Protein AF-A0AAE6RML4-F1 (afdb_monomer)

pLDDT: mean 94.01, std 5.35, range [56.78, 98.25]

Foldseek 3Di:
DVVVVLVVQLCVQLVVLVVVCVVVVPDQVVCCVVPGSNVSSVVSNQVSVLVVLLVCLVVVCVVLVPDCSVVLNVCCVVPHVVPSSVVSVVVSVVSCVVVVD

Structure (mmCIF, N/CA/C/O backbone):
data_AF-A0AAE6RML4-F1
#
_entry.id   AF-A0AAE6RML4-F1
#
loop_
_atom_site.group_PDB
_atom_site.id
_atom_site.type_symbol
_atom_site.label_atom_id
_atom_site.label_alt_id
_atom_site.label_comp_id
_atom_site.label_asym_id
_atom_site.label_entity_id
_atom_site.label_seq_id
_atom_site.pdbx_PDB_ins_code
_atom_site.Cartn_x
_atom_site.Cartn_y
_atom_site.Cartn_z
_atom_site.occupancy
_atom_site.B_iso_or_equiv
_atom_site.auth_seq_id
_atom_site.auth_comp_id
_atom_site.auth_asym_id
_atom_site.auth_atom_id
_atom_site.pdbx_PDB_model_num
ATOM 1 N N . MET A 1 1 ? -11.311 -12.122 -2.465 1.00 89.12 1 MET A N 1
ATOM 2 C CA . MET A 1 1 ? -11.500 -11.676 -3.864 1.00 89.12 1 MET A CA 1
ATOM 3 C C . MET A 1 1 ? -10.765 -10.377 -4.163 1.00 89.12 1 MET A C 1
ATOM 5 O O . MET A 1 1 ? -9.900 -10.418 -5.019 1.00 89.12 1 MET A O 1
ATOM 9 N N . VAL A 1 2 ? -10.984 -9.273 -3.431 1.00 93.50 2 VAL A N 1
ATOM 10 C CA . VAL A 1 2 ? -10.256 -7.999 -3.671 1.00 93.50 2 VAL A CA 1
ATOM 11 C C . VAL A 1 2 ? -8.727 -8.159 -3.656 1.00 93.50 2 VAL A C 1
ATOM 13 O O . VAL A 1 2 ? -8.078 -7.764 -4.614 1.00 93.50 2 VAL A O 1
ATOM 16 N N . TYR A 1 3 ? -8.146 -8.814 -2.642 1.00 92.94 3 TYR A N 1
ATOM 17 C CA . TYR A 1 3 ? -6.691 -9.051 -2.605 1.00 92.94 3 TYR A CA 1
ATOM 18 C C . TYR A 1 3 ? -6.176 -9.924 -3.755 1.00 92.94 3 TYR A C 1
ATOM 20 O O . TYR A 1 3 ? -5.053 -9.733 -4.198 1.00 92.94 3 TYR A O 1
ATOM 28 N N . LEU A 1 4 ? -6.995 -10.849 -4.268 1.00 96.12 4 LEU A N 1
ATOM 29 C CA . LEU A 1 4 ? -6.622 -11.667 -5.424 1.00 96.12 4 LEU A CA 1
ATOM 30 C C . LEU A 1 4 ? -6.590 -10.819 -6.701 1.00 96.12 4 LEU A C 1
ATOM 32 O O . LEU A 1 4 ? -5.663 -10.941 -7.491 1.00 96.12 4 LEU A O 1
ATOM 36 N N . VAL A 1 5 ? -7.563 -9.919 -6.870 1.00 97.56 5 VAL A N 1
ATOM 37 C CA . VAL A 1 5 ? -7.572 -8.951 -7.977 1.00 97.56 5 VAL A CA 1
ATOM 38 C C . VAL A 1 5 ? -6.358 -8.028 -7.893 1.00 97.56 5 VAL A C 1
ATOM 40 O O . VAL A 1 5 ? -5.684 -7.836 -8.897 1.00 97.56 5 VAL A O 1
ATOM 43 N N . LEU A 1 6 ? -6.038 -7.510 -6.703 1.00 96.12 6 LEU A N 1
ATOM 44 C CA . LEU A 1 6 ? -4.849 -6.678 -6.492 1.00 96.12 6 LEU A CA 1
ATOM 45 C C . LEU A 1 6 ? -3.553 -7.453 -6.763 1.00 96.12 6 LEU A C 1
ATOM 47 O O . LEU A 1 6 ? -2.657 -6.908 -7.394 1.00 96.12 6 LEU A O 1
ATOM 51 N N . ALA A 1 7 ? -3.468 -8.726 -6.369 1.00 96.81 7 ALA A N 1
ATOM 52 C CA . ALA A 1 7 ? -2.311 -9.574 -6.656 1.00 96.81 7 ALA A CA 1
ATOM 53 C C . ALA A 1 7 ? -2.122 -9.808 -8.164 1.00 96.81 7 ALA A C 1
ATOM 55 O O . ALA A 1 7 ? -1.013 -9.669 -8.675 1.00 96.81 7 ALA A O 1
ATOM 56 N N . ILE A 1 8 ? -3.205 -10.111 -8.888 1.00 97.69 8 ILE A N 1
ATOM 57 C CA . ILE A 1 8 ? -3.169 -10.277 -10.348 1.00 97.69 8 ILE A CA 1
ATOM 58 C C . ILE A 1 8 ? -2.802 -8.953 -11.027 1.00 97.69 8 ILE A C 1
ATOM 60 O O . ILE A 1 8 ? -1.950 -8.939 -11.909 1.00 97.69 8 ILE A O 1
ATOM 64 N N . ALA A 1 9 ? -3.398 -7.836 -10.603 1.00 96.50 9 ALA A N 1
ATOM 65 C CA . ALA A 1 9 ? -3.064 -6.513 -11.125 1.00 96.50 9 ALA A CA 1
ATOM 66 C C . ALA A 1 9 ? -1.595 -6.148 -10.863 1.00 96.50 9 ALA A C 1
ATOM 68 O O . ALA A 1 9 ? -0.951 -5.585 -11.743 1.00 96.50 9 ALA A O 1
ATOM 69 N N . GLY A 1 10 ? -1.064 -6.514 -9.690 1.00 95.75 10 GLY A N 1
ATOM 70 C CA . GLY A 1 10 ? 0.341 -6.345 -9.315 1.00 95.75 10 GLY A CA 1
ATOM 71 C C . GLY A 1 10 ? 1.250 -7.069 -10.278 1.00 95.75 10 GLY A C 1
ATOM 72 O O . GLY A 1 10 ? 2.069 -6.444 -10.943 1.00 95.75 10 GLY A O 1
ATOM 73 N N . LEU A 1 11 ? 1.010 -8.371 -10.421 1.00 96.19 11 LEU A N 1
ATOM 74 C CA . LEU A 1 11 ? 1.767 -9.230 -11.316 1.00 96.19 11 LEU A CA 1
ATOM 75 C C . LEU A 1 11 ? 1.744 -8.717 -12.759 1.00 96.19 11 LEU A C 1
ATOM 77 O O . LEU A 1 11 ? 2.794 -8.561 -13.371 1.00 96.19 11 LEU A O 1
ATOM 81 N N . LEU A 1 12 ? 0.559 -8.446 -13.311 1.00 97.12 12 LEU A N 1
ATOM 82 C CA . LEU A 1 12 ? 0.435 -7.992 -14.696 1.0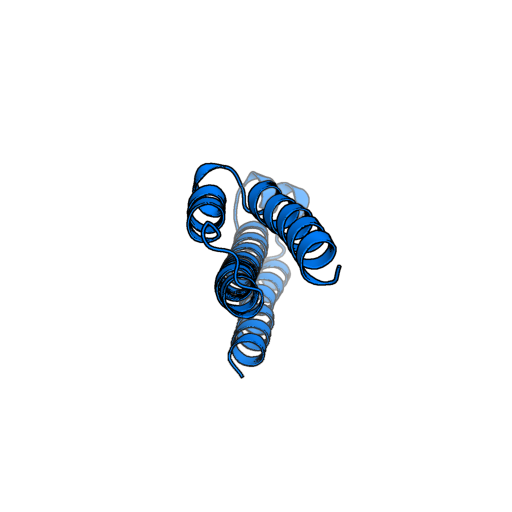0 97.12 12 LEU A CA 1
ATOM 83 C C . LEU A 1 12 ? 1.058 -6.606 -14.896 1.00 97.12 12 LEU A C 1
ATOM 85 O O . LEU A 1 12 ? 1.740 -6.375 -15.894 1.00 97.12 12 LEU A O 1
ATOM 89 N N . GLY A 1 13 ? 0.853 -5.698 -13.941 1.00 93.81 13 GLY A N 1
ATOM 90 C CA . GLY A 1 13 ? 1.377 -4.341 -13.983 1.00 93.81 13 GLY A CA 1
ATOM 91 C C . GLY A 1 13 ? 2.901 -4.318 -13.993 1.00 93.81 13 GLY A C 1
ATOM 92 O O . GLY A 1 13 ? 3.501 -3.810 -14.939 1.00 93.81 13 GLY A O 1
ATOM 93 N N . THR A 1 14 ? 3.549 -4.906 -12.990 1.00 94.00 14 THR A N 1
ATOM 94 C CA . THR A 1 14 ? 5.016 -4.863 -12.891 1.00 94.00 14 THR A CA 1
ATOM 95 C C . THR A 1 14 ? 5.707 -5.726 -13.922 1.00 94.00 14 THR A C 1
ATOM 97 O O . THR A 1 14 ? 6.716 -5.309 -14.491 1.00 94.00 14 THR A O 1
ATOM 100 N N . TRP A 1 15 ? 5.129 -6.877 -14.266 1.00 94.44 15 TRP A N 1
ATOM 101 C CA . TRP A 1 15 ? 5.706 -7.718 -15.306 1.00 94.44 15 TRP A CA 1
ATOM 102 C C . TRP A 1 15 ? 5.684 -7.049 -16.682 1.00 94.44 15 TRP A C 1
ATOM 104 O O . TRP A 1 15 ? 6.640 -7.198 -17.441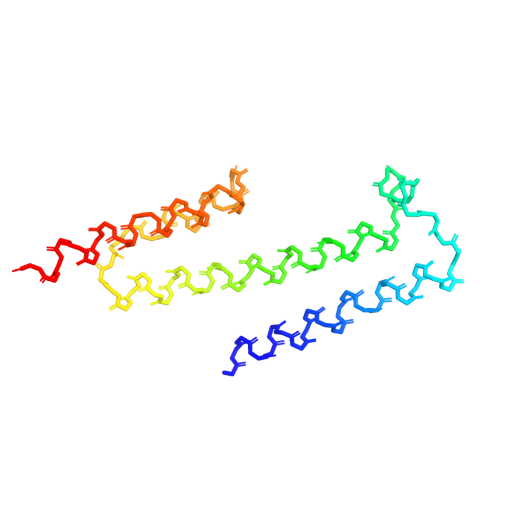 1.00 94.44 15 TRP A O 1
ATOM 114 N N . SER A 1 16 ? 4.656 -6.247 -16.989 1.00 95.19 16 SER A N 1
ATOM 115 C CA . SER A 1 16 ? 4.614 -5.481 -18.241 1.00 95.19 16 SER A CA 1
ATOM 116 C C . SER A 1 16 ? 5.775 -4.483 -18.356 1.00 95.19 16 SER A C 1
ATOM 118 O O . SER A 1 16 ? 6.422 -4.403 -19.403 1.00 95.19 16 SER A O 1
ATOM 120 N N . TRP A 1 17 ? 6.108 -3.789 -17.262 1.00 95.19 17 TRP A N 1
ATOM 121 C CA . TRP A 1 17 ? 7.243 -2.869 -17.205 1.00 95.19 17 TRP A CA 1
ATOM 122 C C . TRP A 1 17 ? 8.584 -3.595 -17.248 1.00 95.19 17 TRP A C 1
ATOM 124 O O . TRP A 1 17 ? 9.477 -3.165 -17.972 1.00 95.19 17 TRP A O 1
ATOM 134 N N . ASN A 1 18 ? 8.716 -4.716 -16.538 1.00 93.31 18 ASN A N 1
ATOM 135 C CA . ASN A 1 18 ? 9.936 -5.523 -16.545 1.00 93.31 18 ASN A CA 1
ATOM 136 C C . ASN A 1 18 ? 10.225 -6.088 -17.940 1.00 93.31 18 ASN A C 1
ATOM 138 O O . ASN A 1 18 ? 11.352 -5.998 -18.421 1.00 93.31 18 ASN A O 1
ATOM 142 N N . ALA A 1 19 ? 9.206 -6.620 -18.620 1.00 95.19 19 ALA A N 1
ATOM 143 C CA . ALA A 1 19 ? 9.340 -7.110 -19.989 1.00 95.19 19 ALA A CA 1
ATOM 144 C C . ALA A 1 19 ? 9.786 -5.988 -20.936 1.00 95.19 19 ALA A C 1
ATOM 146 O O . ALA A 1 19 ? 10.707 -6.175 -21.729 1.00 95.19 19 ALA A O 1
ATOM 147 N N . ARG A 1 20 ? 9.182 -4.801 -20.810 1.00 94.06 20 ARG A N 1
ATOM 148 C CA . ARG A 1 20 ? 9.575 -3.624 -21.587 1.00 94.06 20 ARG A CA 1
ATOM 149 C C . ARG A 1 20 ? 11.024 -3.214 -21.319 1.00 94.06 20 ARG A C 1
ATOM 151 O O . ARG A 1 20 ? 11.758 -2.973 -22.268 1.00 94.06 20 ARG A O 1
ATOM 158 N N . ALA A 1 21 ? 11.443 -3.198 -20.057 1.00 92.25 21 ALA A N 1
ATOM 159 C CA . ALA A 1 21 ? 12.807 -2.857 -19.668 1.00 92.25 21 ALA A CA 1
ATOM 160 C C . ALA A 1 21 ? 13.846 -3.789 -20.311 1.00 92.25 21 ALA A C 1
ATOM 162 O O . ALA A 1 21 ? 14.864 -3.329 -20.821 1.00 92.25 21 ALA A O 1
ATOM 163 N N . VAL A 1 22 ? 13.560 -5.096 -20.327 1.00 93.38 22 VAL A N 1
ATOM 164 C CA . VAL A 1 22 ? 14.423 -6.110 -20.950 1.00 93.38 22 VAL A CA 1
ATOM 165 C C . VAL A 1 22 ? 14.475 -5.935 -22.467 1.00 93.38 22 VAL A C 1
ATOM 167 O O . VAL A 1 22 ? 15.557 -5.970 -23.046 1.00 93.38 22 VAL A O 1
ATOM 170 N N . LEU A 1 23 ? 13.327 -5.717 -23.114 1.00 95.19 23 LEU A N 1
ATOM 171 C CA . LEU A 1 23 ? 13.250 -5.524 -24.567 1.00 95.19 23 LEU A CA 1
ATOM 172 C C . LEU A 1 23 ? 13.955 -4.244 -25.034 1.00 95.19 23 LEU A C 1
ATOM 174 O O . LEU A 1 23 ? 14.520 -4.221 -26.123 1.00 95.19 23 LEU A O 1
ATOM 178 N N . GLU A 1 24 ? 13.929 -3.191 -24.218 1.00 92.50 24 GLU A N 1
ATOM 179 C CA . GLU A 1 24 ? 14.589 -1.912 -24.499 1.00 92.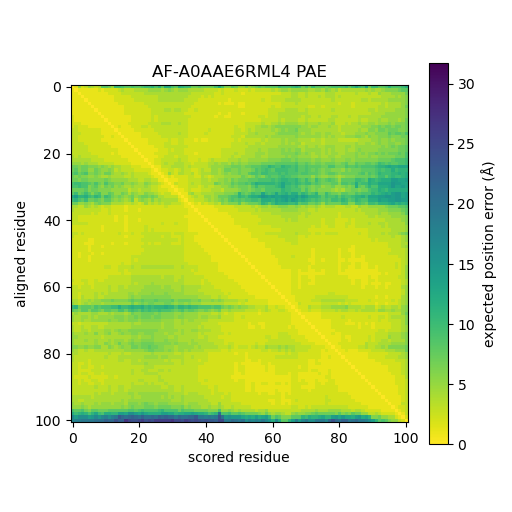50 24 GLU A CA 1
ATOM 180 C C . GLU A 1 24 ? 16.080 -1.907 -24.112 1.00 92.50 24 GLU A C 1
ATOM 182 O O . GLU A 1 24 ? 16.765 -0.918 -24.365 1.00 92.50 24 GLU A O 1
ATOM 187 N N . GLY A 1 25 ? 16.602 -2.986 -23.512 1.00 91.56 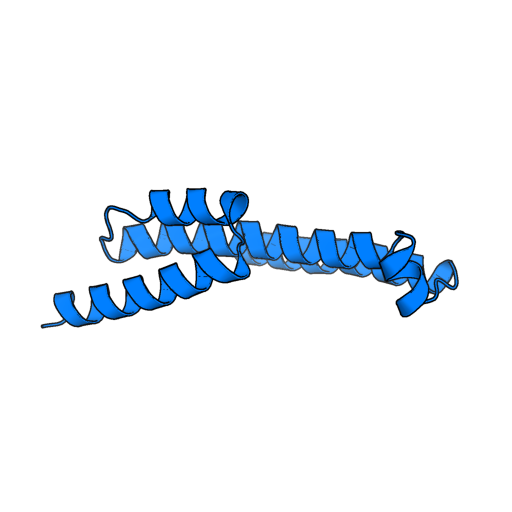25 GLY A N 1
ATOM 188 C CA . GLY A 1 25 ? 17.987 -3.043 -23.033 1.00 91.56 25 GLY A CA 1
ATOM 189 C C . GLY A 1 25 ? 18.277 -2.014 -21.936 1.00 91.56 25 GLY A C 1
ATOM 190 O O . GLY A 1 25 ? 19.379 -1.475 -21.864 1.00 91.56 25 GLY A O 1
ATOM 191 N N . ALA A 1 26 ? 17.277 -1.689 -21.113 1.00 90.19 26 ALA A N 1
ATOM 192 C CA . ALA A 1 26 ? 17.388 -0.644 -20.108 1.00 90.19 26 ALA A CA 1
ATOM 193 C C . ALA A 1 26 ? 18.332 -1.069 -18.973 1.00 90.19 26 ALA A C 1
ATOM 195 O O . ALA A 1 26 ? 18.041 -2.000 -18.220 1.00 90.19 26 ALA A O 1
ATOM 196 N N . GLU A 1 27 ? 19.427 -0.331 -18.793 1.00 90.62 27 GLU A N 1
ATOM 197 C CA . GLU A 1 27 ? 20.327 -0.498 -17.651 1.00 90.62 27 GLU A CA 1
ATOM 198 C C . GLU A 1 27 ? 19.584 -0.263 -16.331 1.00 90.62 27 GLU A C 1
ATOM 200 O O . GLU A 1 27 ? 18.885 0.738 -16.166 1.00 90.62 27 GLU A O 1
ATOM 205 N N . PHE A 1 28 ? 19.744 -1.170 -15.368 1.00 85.31 28 PHE A N 1
ATOM 206 C CA . PHE A 1 28 ? 18.986 -1.122 -14.116 1.00 85.31 28 PHE A CA 1
ATOM 207 C C . PHE A 1 28 ? 19.345 0.107 -13.272 1.00 85.31 28 PHE A C 1
ATOM 209 O O . PHE A 1 28 ? 18.499 0.957 -13.014 1.00 85.31 28 PHE A O 1
ATOM 216 N N . VAL A 1 29 ? 20.618 0.249 -12.888 1.00 87.62 29 VAL A N 1
ATOM 217 C CA . VAL A 1 29 ? 21.079 1.340 -12.007 1.00 87.62 29 VAL A CA 1
ATOM 218 C C . VAL A 1 29 ? 20.896 2.706 -12.675 1.00 87.62 29 VAL A C 1
ATOM 220 O O . VAL A 1 29 ? 20.372 3.633 -12.057 1.00 87.62 29 VAL A O 1
ATOM 223 N N . GLY A 1 30 ? 21.282 2.822 -13.949 1.00 83.06 30 GLY A N 1
ATOM 224 C CA . GLY A 1 30 ? 21.121 4.056 -14.721 1.00 83.06 30 GLY A CA 1
ATOM 225 C C . GLY A 1 30 ? 19.652 4.416 -14.952 1.00 83.06 30 GLY A C 1
ATOM 226 O O . GLY A 1 30 ? 19.269 5.570 -14.771 1.00 83.06 30 GLY A O 1
ATOM 227 N N . GLY A 1 31 ? 18.811 3.430 -15.273 1.00 83.31 31 GLY A N 1
ATOM 228 C CA . GLY A 1 31 ? 17.377 3.621 -15.498 1.00 83.31 31 GLY A CA 1
ATOM 229 C C . GLY A 1 31 ? 16.597 3.983 -14.233 1.00 83.31 31 GLY A C 1
ATOM 230 O O . GLY A 1 31 ? 15.585 4.673 -14.317 1.00 83.31 31 GLY A O 1
ATOM 231 N N . LEU A 1 32 ? 17.074 3.596 -13.046 1.00 86.12 32 LEU A N 1
ATOM 232 C CA . LEU A 1 32 ? 16.490 4.063 -11.785 1.00 86.12 32 LEU A CA 1
ATOM 233 C C . LEU A 1 32 ? 16.737 5.558 -11.540 1.00 86.12 32 LEU A C 1
ATOM 235 O O . LEU A 1 32 ? 15.868 6.229 -10.989 1.00 86.12 32 LEU A O 1
ATOM 239 N N . ALA A 1 33 ? 17.890 6.085 -11.959 1.00 86.31 33 ALA A N 1
ATOM 240 C CA . ALA A 1 33 ? 18.229 7.500 -11.802 1.00 86.31 33 ALA A CA 1
ATOM 241 C C . ALA A 1 33 ? 17.653 8.384 -12.922 1.00 86.31 33 ALA A C 1
ATOM 243 O O . ALA A 1 33 ? 17.246 9.516 -12.669 1.00 86.31 33 ALA A O 1
ATOM 244 N N . ALA A 1 34 ? 17.614 7.875 -14.156 1.00 84.81 34 ALA A N 1
ATOM 245 C CA . ALA A 1 34 ? 17.155 8.611 -15.335 1.00 84.81 34 ALA A CA 1
ATOM 246 C C . ALA A 1 34 ? 15.633 8.536 -15.560 1.00 84.81 34 ALA A C 1
ATOM 248 O O . ALA A 1 34 ? 15.095 9.266 -16.393 1.00 84.81 34 ALA A O 1
ATOM 249 N N . GLY A 1 35 ? 14.936 7.663 -14.828 1.00 83.69 35 GLY A N 1
ATOM 250 C CA . GLY A 1 35 ? 13.561 7.291 -15.137 1.00 83.69 35 GLY A CA 1
ATOM 251 C C . GLY A 1 35 ? 13.487 6.218 -16.227 1.00 83.69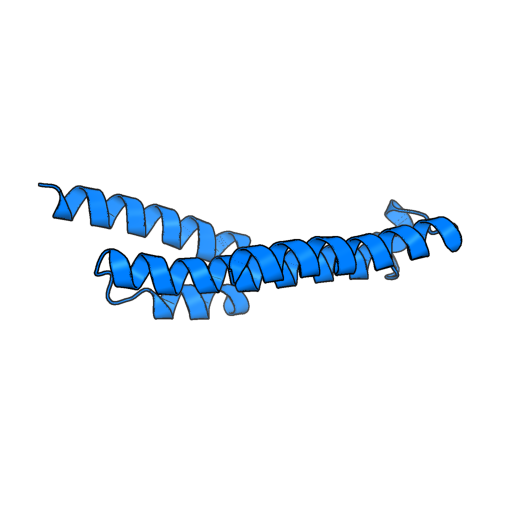 35 GLY A C 1
ATOM 252 O O . GLY A 1 35 ? 14.474 5.879 -16.877 1.00 83.69 35 GLY A O 1
ATOM 253 N N . GLY A 1 36 ? 12.293 5.656 -16.418 1.00 89.50 36 GLY A N 1
ATOM 254 C CA . GLY A 1 36 ? 12.049 4.604 -17.405 1.00 89.50 36 GLY A CA 1
ATOM 255 C C . GLY A 1 36 ? 11.312 3.397 -16.822 1.00 89.50 36 GLY A C 1
ATOM 256 O O . GLY A 1 36 ? 10.770 3.478 -15.713 1.00 89.50 36 GLY A O 1
ATOM 257 N N . PRO A 1 37 ? 11.293 2.264 -17.546 1.00 92.56 37 PRO A N 1
ATOM 258 C CA . PRO A 1 37 ? 10.479 1.104 -17.187 1.00 92.56 37 PRO A CA 1
ATOM 259 C C . PRO A 1 37 ? 10.760 0.558 -15.780 1.00 92.56 37 PRO A C 1
ATOM 261 O O . PRO A 1 37 ? 9.828 0.152 -15.090 1.00 92.56 37 PRO A O 1
ATOM 264 N N . TRP A 1 38 ? 12.010 0.617 -15.303 1.00 92.25 38 TRP A N 1
ATOM 265 C CA . TRP A 1 38 ? 12.367 0.186 -13.946 1.00 92.25 38 TRP A CA 1
ATOM 266 C C . TRP A 1 38 ? 11.691 1.027 -12.855 1.00 92.25 38 TRP A C 1
ATOM 268 O O . TRP A 1 38 ? 11.150 0.476 -11.896 1.00 92.25 38 TRP A O 1
ATOM 278 N N . VAL A 1 39 ? 11.644 2.352 -13.025 1.00 93.81 39 VAL A N 1
ATOM 279 C CA . VAL A 1 39 ? 10.951 3.258 -12.093 1.00 93.81 39 VAL A CA 1
ATOM 280 C C . VAL A 1 39 ? 9.441 3.036 -12.150 1.00 93.81 39 VAL A C 1
ATOM 282 O O . VAL A 1 39 ? 8.784 2.994 -11.107 1.00 93.81 39 VAL A O 1
ATOM 285 N N . SER A 1 40 ? 8.879 2.840 -13.345 1.00 94.12 40 SER A N 1
ATOM 286 C CA . SER A 1 40 ? 7.450 2.555 -13.520 1.00 94.12 40 SER A CA 1
ATOM 287 C C . SER A 1 40 ? 7.041 1.213 -12.908 1.00 94.12 40 SER A C 1
ATOM 289 O O . SER A 1 40 ? 5.970 1.127 -12.302 1.00 94.12 40 SER A O 1
ATOM 291 N N . SER A 1 41 ? 7.904 0.197 -12.994 1.00 94.06 41 SER A N 1
ATOM 292 C CA . SER A 1 41 ? 7.709 -1.103 -12.345 1.00 94.06 41 SER A CA 1
ATOM 293 C C . SER A 1 41 ? 7.618 -0.952 -10.826 1.00 94.06 41 SER A C 1
ATOM 295 O O . SER A 1 41 ? 6.588 -1.284 -10.240 1.00 94.06 41 SER A O 1
ATOM 297 N N . ILE A 1 42 ? 8.621 -0.319 -10.201 1.00 94.19 42 ILE A N 1
ATOM 298 C CA . ILE A 1 42 ? 8.645 -0.073 -8.747 1.00 94.19 42 ILE A CA 1
ATOM 299 C C . ILE A 1 42 ? 7.448 0.771 -8.308 1.00 94.19 42 ILE A C 1
ATOM 301 O O . ILE A 1 42 ? 6.816 0.485 -7.294 1.00 94.19 42 ILE A O 1
ATOM 305 N N . THR A 1 43 ? 7.106 1.805 -9.076 1.00 94.94 43 THR A N 1
ATOM 306 C CA . THR A 1 43 ? 5.961 2.669 -8.764 1.00 94.94 43 THR A CA 1
ATOM 307 C C . THR A 1 43 ? 4.654 1.879 -8.786 1.00 94.94 43 THR A C 1
ATOM 309 O O . THR A 1 43 ? 3.830 2.026 -7.885 1.00 94.94 43 THR A O 1
ATOM 312 N N . THR A 1 44 ? 4.469 1.015 -9.787 1.00 96.19 44 THR A N 1
ATOM 313 C CA . THR A 1 44 ? 3.276 0.167 -9.910 1.00 96.19 44 THR A CA 1
ATOM 314 C C . THR A 1 44 ? 3.184 -0.825 -8.747 1.00 96.19 44 THR A C 1
ATOM 316 O O . THR A 1 44 ? 2.117 -0.948 -8.143 1.00 96.19 44 THR A O 1
ATOM 319 N N . ASP A 1 45 ? 4.302 -1.456 -8.370 1.00 95.31 45 ASP A N 1
ATOM 320 C CA . ASP A 1 45 ? 4.385 -2.332 -7.193 1.00 95.31 45 ASP A CA 1
ATOM 321 C C . ASP A 1 45 ? 3.989 -1.581 -5.914 1.00 95.31 45 ASP A C 1
ATOM 323 O O . ASP A 1 45 ? 3.095 -2.007 -5.177 1.00 95.31 45 ASP A O 1
ATOM 327 N N . LEU A 1 46 ? 4.601 -0.418 -5.668 1.00 95.44 46 LEU A N 1
ATOM 328 C CA . LEU A 1 46 ? 4.345 0.380 -4.470 1.00 95.44 46 LEU A CA 1
ATOM 329 C C . LEU A 1 46 ? 2.899 0.872 -4.393 1.00 95.44 46 LEU A C 1
ATOM 331 O O . LEU A 1 46 ? 2.324 0.873 -3.305 1.00 95.44 46 LEU A O 1
ATOM 335 N N . LEU A 1 47 ? 2.286 1.254 -5.516 1.00 96.38 47 LEU A N 1
ATOM 336 C CA . LEU A 1 47 ? 0.879 1.658 -5.554 1.00 96.38 47 LEU A CA 1
ATOM 337 C C . LEU A 1 47 ? -0.050 0.506 -5.165 1.00 96.38 47 LEU A C 1
ATOM 339 O O . LEU A 1 47 ? -0.974 0.693 -4.371 1.00 96.38 47 LEU A O 1
ATOM 343 N N . ILE A 1 48 ? 0.199 -0.695 -5.681 1.00 97.44 48 ILE A N 1
ATOM 344 C CA . ILE A 1 48 ? -0.650 -1.858 -5.409 1.00 97.44 48 ILE A CA 1
ATOM 345 C C . ILE A 1 48 ? -0.477 -2.340 -3.968 1.00 97.44 48 ILE A C 1
ATOM 347 O O . ILE A 1 48 ? -1.472 -2.650 -3.298 1.00 97.44 48 ILE A O 1
ATOM 351 N N . VAL A 1 49 ? 0.751 -2.312 -3.445 1.00 96.81 49 VAL A N 1
ATOM 352 C CA . VAL A 1 49 ? 1.026 -2.548 -2.022 1.00 96.81 49 VAL A CA 1
ATOM 353 C C . VAL A 1 49 ? 0.346 -1.488 -1.155 1.00 96.81 49 VAL A C 1
ATOM 355 O O . VAL A 1 49 ? -0.298 -1.845 -0.170 1.00 96.81 49 VAL A O 1
ATOM 358 N N . ALA A 1 50 ? 0.404 -0.206 -1.528 1.00 97.00 50 ALA A N 1
ATOM 359 C CA . ALA A 1 50 ? -0.240 0.877 -0.785 1.00 97.00 50 ALA A CA 1
ATOM 360 C C . ALA A 1 50 ? -1.759 0.706 -0.700 1.00 97.00 50 ALA A C 1
ATOM 362 O O . ALA A 1 50 ? -2.324 0.788 0.391 1.00 97.00 50 ALA A O 1
ATOM 363 N N . ILE A 1 51 ? -2.421 0.411 -1.822 1.00 97.44 51 ILE A N 1
ATOM 364 C CA . ILE A 1 51 ? -3.871 0.171 -1.861 1.00 97.44 51 ILE A CA 1
ATOM 365 C C . ILE A 1 51 ? -4.234 -1.041 -0.996 1.00 97.44 51 ILE A C 1
ATOM 367 O O . ILE A 1 51 ? -5.178 -0.980 -0.204 1.00 97.44 51 ILE A O 1
ATOM 371 N N . SER A 1 52 ? -3.461 -2.124 -1.107 1.00 97.81 52 SER A N 1
ATOM 372 C CA . SER A 1 52 ? -3.671 -3.344 -0.322 1.00 97.81 52 SER A CA 1
ATOM 373 C C . SER A 1 52 ? -3.507 -3.087 1.179 1.00 97.81 52 SER A C 1
ATOM 375 O O . SER A 1 52 ? -4.359 -3.492 1.970 1.00 97.81 52 SER A O 1
ATOM 377 N N . ALA A 1 53 ? -2.452 -2.370 1.570 1.00 97.62 53 ALA A N 1
ATOM 378 C CA . ALA A 1 53 ? -2.158 -2.025 2.955 1.00 97.62 53 ALA A CA 1
ATOM 379 C C . ALA A 1 53 ? -3.225 -1.098 3.549 1.00 97.62 53 ALA A C 1
ATOM 381 O O . ALA A 1 53 ? -3.736 -1.380 4.629 1.00 97.62 53 ALA A O 1
ATOM 382 N N . VAL A 1 54 ? -3.630 -0.041 2.838 1.00 97.56 54 VAL A N 1
ATOM 383 C CA . VAL A 1 54 ? -4.702 0.864 3.287 1.00 97.56 54 VAL A CA 1
ATOM 384 C C . VAL A 1 54 ? -6.029 0.116 3.430 1.00 97.56 54 VAL A C 1
ATOM 386 O O . VAL A 1 54 ? -6.715 0.269 4.443 1.00 97.56 54 VAL A O 1
ATOM 389 N N . GLY A 1 55 ? -6.378 -0.732 2.458 1.00 97.31 55 GLY A N 1
ATOM 390 C CA . GLY A 1 55 ? -7.566 -1.581 2.532 1.00 97.31 55 GLY A CA 1
ATOM 391 C C . GLY A 1 55 ? -7.543 -2.491 3.762 1.00 97.31 55 GLY A C 1
ATOM 392 O O . GLY A 1 55 ? -8.518 -2.539 4.516 1.00 97.31 55 GLY A O 1
ATOM 393 N N . PHE A 1 56 ? -6.405 -3.142 4.015 1.00 97.94 56 PHE A N 1
ATOM 394 C CA . PHE A 1 56 ? -6.203 -3.968 5.202 1.00 97.94 56 PHE A CA 1
ATOM 395 C C . PHE A 1 56 ? -6.329 -3.163 6.495 1.00 97.94 56 PHE A C 1
ATOM 397 O O . PHE A 1 56 ? -7.071 -3.576 7.382 1.00 97.94 56 PHE A O 1
ATOM 404 N N . MET A 1 57 ? -5.683 -1.997 6.586 1.00 98.00 57 MET A N 1
ATOM 405 C CA . MET A 1 57 ? -5.759 -1.122 7.758 1.00 98.00 57 MET A CA 1
ATOM 406 C C . MET A 1 57 ? -7.213 -0.808 8.112 1.00 98.00 57 MET A C 1
ATOM 408 O O . MET A 1 57 ? -7.619 -0.989 9.258 1.00 98.00 57 MET A O 1
ATOM 412 N N . VAL A 1 58 ? -8.019 -0.399 7.126 1.00 97.50 58 VAL A N 1
ATOM 413 C CA . VAL A 1 58 ? -9.436 -0.060 7.326 1.00 97.50 58 VAL A CA 1
ATOM 414 C C . VAL A 1 58 ? -10.258 -1.273 7.759 1.00 97.50 58 VAL A C 1
ATOM 416 O O . VAL A 1 58 ? -11.019 -1.177 8.723 1.00 97.50 58 VAL A O 1
ATOM 419 N N . VAL A 1 59 ? -10.140 -2.399 7.050 1.00 97.50 59 VAL A N 1
ATOM 420 C CA . VAL A 1 59 ? -10.945 -3.601 7.320 1.00 97.50 59 VAL A CA 1
ATOM 421 C C . VAL A 1 59 ? -10.586 -4.203 8.671 1.00 97.50 59 VAL A C 1
ATOM 423 O O . VAL A 1 59 ? -11.467 -4.424 9.499 1.00 97.50 59 VAL A O 1
ATOM 426 N N . GLU A 1 60 ? -9.300 -4.433 8.913 1.00 97.69 60 GLU A N 1
ATOM 427 C CA . GLU A 1 60 ? -8.825 -5.044 10.149 1.00 97.69 60 GLU A CA 1
ATOM 428 C C . GLU A 1 60 ? -9.058 -4.112 11.335 1.00 97.69 60 GLU A C 1
ATOM 430 O O . GLU A 1 60 ? -9.585 -4.537 12.357 1.00 97.69 60 GLU A O 1
ATOM 435 N N . GLY A 1 61 ? -8.763 -2.821 11.180 1.00 96.94 61 GLY A N 1
ATOM 436 C CA . GLY A 1 61 ? -9.013 -1.827 12.213 1.00 96.94 61 GLY A CA 1
ATOM 437 C C . GLY A 1 61 ? -10.483 -1.766 12.644 1.00 96.94 61 GLY A C 1
ATOM 438 O O . GLY A 1 61 ? -10.768 -1.681 13.836 1.00 96.94 61 GLY A O 1
ATOM 439 N N . ARG A 1 62 ? -11.426 -1.886 11.698 1.00 95.69 62 ARG A N 1
ATOM 440 C CA . ARG A 1 62 ? -12.860 -2.019 12.010 1.00 95.69 62 ARG A CA 1
ATOM 441 C C . ARG A 1 62 ? -13.182 -3.345 12.690 1.00 95.69 62 ARG A C 1
ATOM 443 O O . ARG A 1 62 ? -13.920 -3.343 13.669 1.00 95.69 62 ARG A O 1
ATOM 450 N N . ARG A 1 63 ? -12.628 -4.454 12.192 1.00 96.44 63 ARG A N 1
ATOM 451 C CA . ARG A 1 63 ? -12.843 -5.802 12.737 1.00 96.44 63 ARG A CA 1
ATOM 452 C C . ARG A 1 63 ? -12.431 -5.903 14.204 1.00 96.44 63 ARG A C 1
ATOM 454 O O . ARG A 1 63 ? -13.147 -6.525 14.976 1.00 96.44 63 ARG A O 1
ATOM 461 N N . VAL A 1 64 ? -11.308 -5.289 14.578 1.00 96.44 64 VAL A N 1
ATOM 462 C CA . VAL A 1 64 ? -10.792 -5.317 15.955 1.00 96.44 64 VAL A CA 1
ATOM 463 C C . VAL A 1 64 ? -11.308 -4.168 16.829 1.00 96.44 64 VAL A C 1
ATOM 465 O O . VAL A 1 64 ? -10.926 -4.083 17.984 1.00 96.44 64 VAL A O 1
ATOM 468 N N . GLY A 1 65 ? -12.163 -3.274 16.313 1.00 95.31 65 GLY A N 1
ATOM 469 C CA . GLY A 1 65 ? -12.767 -2.190 17.105 1.00 95.31 65 GLY A CA 1
ATOM 470 C C . GLY A 1 65 ? -11.907 -0.930 17.297 1.00 95.31 65 GLY A C 1
ATOM 471 O O . GLY A 1 65 ? -12.238 -0.062 18.111 1.00 95.31 65 GLY A O 1
ATOM 472 N N . MET A 1 66 ? -10.832 -0.752 16.524 1.00 97.25 66 MET A N 1
ATOM 473 C CA . MET A 1 66 ? -9.977 0.437 16.599 1.00 97.25 66 MET A CA 1
ATOM 474 C C . MET A 1 66 ? -10.668 1.678 16.000 1.00 97.25 66 MET A C 1
ATOM 476 O O . MET A 1 66 ? -10.906 1.770 14.797 1.00 97.25 66 MET A O 1
ATOM 480 N N . ARG A 1 67 ? -10.917 2.711 16.820 1.00 90.19 67 ARG A N 1
ATOM 481 C CA . ARG A 1 67 ? -11.656 3.929 16.402 1.00 90.19 67 ARG A CA 1
ATOM 482 C C . ARG A 1 67 ? -10.876 4.918 15.522 1.00 90.19 67 ARG A C 1
ATOM 484 O O . ARG A 1 67 ? -11.484 5.698 14.796 1.00 90.19 67 ARG A O 1
ATOM 491 N N . ARG A 1 68 ? -9.540 4.952 15.609 1.00 93.00 68 ARG A N 1
ATOM 492 C CA . ARG A 1 68 ? -8.696 6.036 15.041 1.00 93.00 68 ARG A CA 1
ATOM 493 C C . ARG A 1 68 ? -7.843 5.621 13.839 1.00 93.00 68 ARG A C 1
ATOM 495 O O . ARG A 1 68 ? -6.880 6.295 13.495 1.00 93.00 68 ARG A O 1
ATOM 502 N N . VAL A 1 69 ? -8.205 4.526 13.181 1.00 95.81 69 VAL A N 1
ATOM 503 C CA . VAL A 1 69 ? -7.462 3.960 12.040 1.00 95.81 69 VAL A CA 1
ATOM 504 C C . VAL A 1 69 ? -7.375 4.939 10.866 1.00 95.81 69 VAL A C 1
ATOM 506 O O . VAL A 1 69 ? -6.363 4.981 10.175 1.00 95.81 69 VAL A O 1
ATOM 509 N N . TRP A 1 70 ? -8.400 5.774 10.674 1.00 95.31 70 TRP A N 1
ATOM 510 C CA . TRP A 1 70 ? -8.436 6.780 9.611 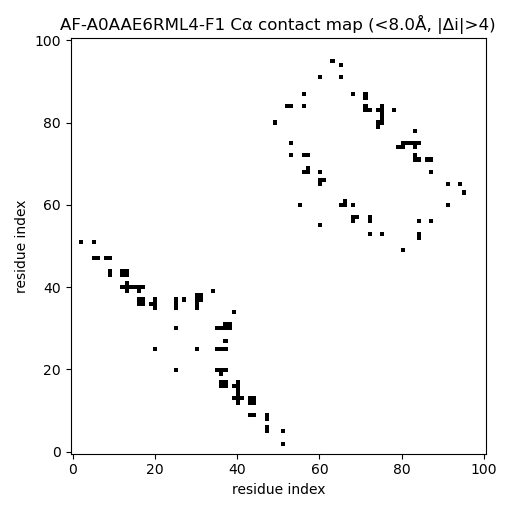1.00 95.31 70 TRP A CA 1
ATOM 511 C C . TRP A 1 70 ? -7.264 7.774 9.682 1.00 95.31 70 TRP A C 1
ATOM 513 O O . TRP A 1 70 ? -6.782 8.201 8.640 1.00 95.31 70 TRP A O 1
ATOM 523 N N . ILE A 1 71 ? -6.751 8.086 10.881 1.00 96.19 71 ILE A N 1
ATOM 524 C CA . ILE A 1 71 ? -5.575 8.957 11.049 1.00 96.19 71 ILE A CA 1
ATOM 525 C C . ILE A 1 71 ? -4.355 8.310 10.392 1.00 96.19 71 ILE A C 1
ATOM 527 O O . ILE A 1 71 ? -3.612 8.971 9.677 1.00 96.19 71 ILE A O 1
ATOM 531 N N . LEU A 1 72 ? -4.174 7.004 10.595 1.00 95.88 72 LEU A N 1
ATOM 532 C CA . LEU A 1 72 ? -3.053 6.244 10.041 1.00 95.88 72 LEU A CA 1
ATOM 533 C C . LEU A 1 72 ? -3.182 6.088 8.522 1.00 95.88 72 LEU A C 1
ATOM 535 O O . LEU A 1 72 ? -2.182 6.131 7.814 1.00 95.88 72 LEU A O 1
ATOM 539 N N . VAL A 1 73 ? -4.411 5.963 8.013 1.00 95.81 73 VAL A N 1
ATOM 540 C CA . VAL A 1 73 ? -4.680 5.956 6.567 1.00 95.81 73 VAL A CA 1
ATOM 541 C C . VAL A 1 73 ? -4.307 7.294 5.930 1.00 95.81 73 VAL A C 1
ATOM 543 O O . VAL A 1 73 ? -3.678 7.295 4.880 1.00 95.81 73 VAL A O 1
ATOM 546 N N . LEU A 1 74 ? -4.636 8.423 6.568 1.00 96.25 74 LEU A N 1
ATOM 547 C CA . LEU A 1 74 ? -4.215 9.747 6.095 1.00 96.25 74 LEU A CA 1
ATOM 548 C C . LEU A 1 74 ? -2.704 9.960 6.233 1.00 96.25 74 LEU A C 1
ATOM 550 O O . LEU A 1 74 ? -2.099 10.644 5.414 1.00 96.25 74 LEU A O 1
ATOM 554 N N . LEU A 1 75 ? -2.078 9.349 7.237 1.00 93.75 75 LEU A N 1
ATOM 555 C CA . LEU A 1 75 ? -0.638 9.438 7.457 1.00 93.75 75 LEU A CA 1
ATOM 556 C C . LEU A 1 75 ? 0.176 8.736 6.360 1.00 93.75 75 LEU A C 1
ATOM 558 O O . LEU A 1 75 ? 1.296 9.153 6.077 1.00 93.75 75 LEU A O 1
ATOM 562 N N . ALA A 1 76 ? -0.371 7.691 5.731 1.00 95.00 76 ALA A N 1
ATOM 563 C CA . ALA A 1 76 ? 0.321 6.920 4.698 1.00 95.00 76 ALA A CA 1
ATOM 564 C C . ALA A 1 76 ? 0.754 7.762 3.477 1.00 95.00 76 ALA A C 1
ATOM 566 O O . ALA A 1 76 ? 1.940 7.712 3.149 1.00 95.00 76 ALA A O 1
ATOM 567 N N . PRO A 1 77 ? -0.124 8.556 2.829 1.00 93.56 77 PRO A N 1
ATOM 568 C CA . PRO A 1 77 ? 0.291 9.459 1.756 1.00 93.56 77 PRO A CA 1
ATOM 569 C C . PRO A 1 77 ? 1.004 10.727 2.254 1.00 93.56 77 PRO A C 1
ATOM 571 O O . PRO A 1 77 ? 1.756 11.317 1.489 1.00 93.56 77 PRO A O 1
ATOM 574 N N . LEU A 1 78 ? 0.775 11.164 3.500 1.00 95.31 78 LEU A N 1
ATOM 575 C CA . LEU A 1 78 ? 1.369 12.403 4.030 1.00 95.31 78 LEU A CA 1
ATOM 576 C C . LEU A 1 78 ? 2.814 12.240 4.513 1.00 95.31 78 LEU A C 1
ATOM 578 O O . LEU A 1 78 ? 3.583 13.195 4.459 1.00 95.31 78 LEU A O 1
ATOM 582 N N . VAL A 1 79 ? 3.170 11.062 5.024 1.00 94.19 79 VAL A N 1
ATOM 583 C CA . VAL A 1 79 ? 4.498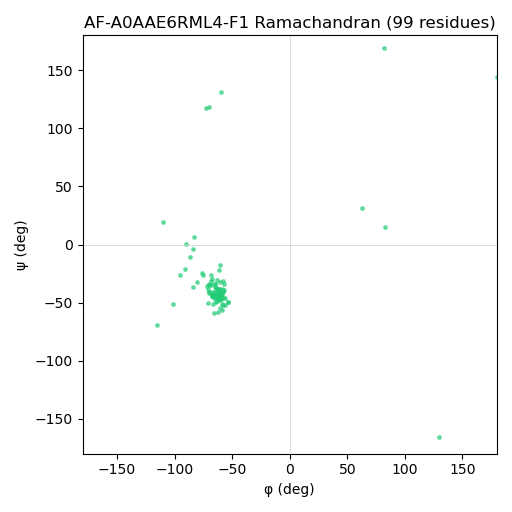 10.792 5.590 1.00 94.19 79 VAL A CA 1
ATOM 584 C C . VAL A 1 79 ? 5.214 9.740 4.760 1.00 94.19 79 VAL A C 1
ATOM 586 O O . VAL A 1 79 ? 6.195 10.042 4.096 1.00 94.19 79 VAL A O 1
ATOM 589 N N . ALA A 1 80 ? 4.732 8.502 4.818 1.00 93.62 80 ALA A N 1
ATOM 590 C CA . ALA A 1 80 ? 5.182 7.383 4.001 1.00 93.62 80 ALA A CA 1
ATOM 591 C C . ALA A 1 80 ? 4.376 6.146 4.392 1.00 93.62 80 ALA A C 1
ATOM 593 O O . ALA A 1 80 ? 4.147 5.894 5.582 1.00 93.62 80 ALA A O 1
ATOM 594 N N . LEU A 1 81 ? 4.065 5.291 3.417 1.00 96.06 81 LEU A N 1
ATOM 595 C CA . LEU A 1 81 ? 3.499 3.973 3.699 1.00 96.06 81 LEU A CA 1
ATOM 596 C C . LEU A 1 81 ? 4.432 3.146 4.600 1.00 96.06 81 LEU A C 1
ATOM 598 O O . LEU A 1 81 ? 3.969 2.512 5.545 1.00 96.06 81 LEU A O 1
ATOM 602 N N . ALA A 1 82 ? 5.744 3.229 4.355 1.00 96.00 82 ALA A N 1
ATOM 603 C CA . ALA A 1 82 ? 6.781 2.544 5.128 1.00 96.00 82 ALA A CA 1
ATOM 604 C C . ALA A 1 82 ? 6.819 2.946 6.614 1.00 96.00 82 ALA A C 1
ATOM 606 O O . ALA A 1 82 ? 7.386 2.221 7.422 1.00 96.00 82 ALA A O 1
ATOM 607 N N . PHE A 1 83 ? 6.204 4.071 6.987 1.00 97.00 83 PHE A N 1
ATOM 608 C CA . PHE A 1 83 ? 6.049 4.485 8.380 1.00 97.00 83 PHE A CA 1
ATOM 609 C C . PHE A 1 83 ? 4.639 4.195 8.908 1.00 97.00 83 PHE A C 1
ATOM 611 O O . PHE A 1 83 ? 4.471 3.555 9.947 1.00 97.00 83 PHE A O 1
ATOM 618 N N . ALA A 1 84 ? 3.611 4.641 8.180 1.00 97.44 84 ALA A N 1
ATOM 619 C CA . ALA A 1 84 ? 2.226 4.561 8.631 1.00 97.44 84 ALA A CA 1
ATOM 620 C C . ALA A 1 84 ? 1.733 3.114 8.787 1.00 97.44 84 ALA A C 1
ATOM 622 O O . ALA A 1 84 ? 0.994 2.818 9.729 1.00 97.44 84 ALA A O 1
ATOM 623 N N . PHE A 1 85 ? 2.154 2.209 7.896 1.00 97.81 85 PHE A N 1
ATOM 624 C CA . PHE A 1 85 ? 1.739 0.811 7.948 1.00 97.81 85 PHE A CA 1
ATOM 625 C C . PHE A 1 85 ? 2.367 0.053 9.135 1.00 97.81 85 PHE A C 1
ATOM 627 O O . PHE A 1 85 ? 1.603 -0.510 9.923 1.00 97.81 85 PHE A O 1
ATOM 634 N N . PRO A 1 86 ? 3.695 0.095 9.383 1.00 98.06 86 PRO A N 1
ATOM 635 C CA . PRO A 1 86 ? 4.263 -0.481 10.607 1.00 98.06 86 PRO A CA 1
ATOM 636 C C . PRO A 1 86 ? 3.704 0.130 11.897 1.00 98.06 86 PRO A C 1
ATOM 638 O O . PRO A 1 86 ? 3.427 -0.597 12.851 1.00 98.06 86 PRO A O 1
ATOM 641 N N . LEU A 1 87 ? 3.458 1.447 11.927 1.00 97.94 87 LEU A N 1
ATOM 642 C CA . LEU A 1 87 ? 2.827 2.098 13.078 1.00 97.94 87 LEU A CA 1
ATOM 643 C C . LEU A 1 87 ? 1.416 1.551 13.340 1.00 97.94 87 LEU A C 1
ATOM 645 O O . LEU A 1 87 ? 1.043 1.320 14.492 1.00 97.94 87 LEU A O 1
ATOM 649 N N . PHE A 1 88 ? 0.633 1.310 12.284 1.00 98.25 88 PHE A N 1
ATOM 650 C CA . PHE A 1 88 ? -0.664 0.650 12.407 1.00 98.25 88 PHE A CA 1
ATOM 651 C C . PHE A 1 88 ? -0.547 -0.747 13.015 1.00 98.25 88 PHE A C 1
ATOM 653 O O . PHE A 1 88 ? -1.303 -1.054 13.937 1.00 98.25 88 PHE A O 1
ATOM 660 N N . LEU A 1 89 ? 0.398 -1.565 12.545 1.00 98.12 89 LEU A N 1
ATOM 661 C CA . LEU A 1 89 ? 0.604 -2.916 13.070 1.00 98.12 89 LEU A CA 1
ATOM 662 C C . LEU A 1 89 ? 0.937 -2.887 14.568 1.00 98.12 89 LEU A C 1
ATOM 664 O O . LEU A 1 89 ? 0.278 -3.573 15.348 1.00 98.12 89 LEU A O 1
ATOM 668 N N . ALA A 1 90 ? 1.849 -2.007 14.989 1.00 98.06 90 ALA A N 1
ATOM 669 C CA . ALA A 1 90 ? 2.216 -1.854 16.397 1.00 98.06 90 ALA A CA 1
ATOM 670 C C . ALA A 1 90 ? 1.029 -1.415 17.279 1.00 98.06 90 ALA A C 1
ATOM 672 O O . ALA A 1 90 ? 0.826 -1.923 18.383 1.00 98.06 90 ALA A O 1
ATOM 673 N N . LEU A 1 91 ? 0.204 -0.472 16.807 1.00 97.56 91 LEU A N 1
ATOM 674 C CA . LEU A 1 91 ? -0.983 -0.026 17.545 1.00 97.56 91 LEU A CA 1
ATOM 675 C C . LEU A 1 91 ? -2.076 -1.098 17.595 1.00 97.56 91 LEU A C 1
ATOM 677 O O . LEU A 1 91 ? -2.766 -1.212 18.609 1.00 97.56 91 LEU A O 1
ATOM 681 N N . ARG A 1 92 ? -2.220 -1.886 16.526 1.00 97.25 92 ARG A N 1
ATOM 682 C CA . ARG A 1 92 ? -3.141 -3.024 16.468 1.00 97.25 92 ARG A CA 1
ATOM 683 C C . ARG A 1 92 ? -2.754 -4.095 17.481 1.00 97.25 92 ARG A C 1
ATOM 685 O O . ARG A 1 92 ? -3.614 -4.528 18.240 1.00 97.25 92 ARG A O 1
ATOM 692 N N . GLU A 1 93 ? -1.485 -4.492 17.524 1.00 97.25 93 GLU A N 1
ATOM 693 C CA . GLU A 1 93 ? -0.983 -5.477 18.493 1.00 97.25 93 GLU A CA 1
ATOM 694 C C . GLU A 1 93 ? -1.269 -5.043 19.932 1.00 97.25 93 GLU A C 1
ATOM 696 O O . GLU A 1 93 ? -1.818 -5.809 20.723 1.00 97.25 93 GLU A O 1
ATOM 701 N N . ARG A 1 94 ? -0.995 -3.772 20.252 1.00 96.19 94 ARG A N 1
ATOM 702 C CA . ARG A 1 94 ? -1.316 -3.204 21.568 1.00 96.19 94 ARG A CA 1
ATOM 703 C C . ARG A 1 94 ? -2.812 -3.217 21.870 1.00 96.19 94 ARG A C 1
ATOM 705 O O . ARG A 1 94 ? -3.187 -3.435 23.015 1.00 96.19 94 ARG A O 1
ATOM 712 N N . HIS A 1 95 ? -3.661 -2.947 20.880 1.00 96.12 95 HIS A N 1
ATOM 713 C CA . HIS A 1 95 ? -5.109 -2.922 21.075 1.00 96.12 95 HIS A CA 1
ATOM 714 C C . HIS A 1 95 ? -5.673 -4.312 21.378 1.00 96.12 95 HIS A C 1
ATOM 716 O O . HIS A 1 95 ? -6.459 -4.457 22.313 1.00 96.12 95 HIS A O 1
ATOM 722 N N . LEU A 1 96 ? -5.228 -5.327 20.637 1.00 96.25 96 LEU A N 1
ATOM 723 C CA . LEU A 1 96 ? -5.620 -6.717 20.867 1.00 96.25 96 LEU A CA 1
ATOM 724 C C . LEU A 1 96 ? -5.184 -7.186 22.259 1.00 96.25 96 LEU A C 1
ATOM 726 O O . LEU A 1 96 ? -6.009 -7.648 23.037 1.00 96.25 96 LEU A O 1
ATOM 730 N N . ALA A 1 97 ? -3.934 -6.914 22.641 1.00 95.88 97 ALA A N 1
ATOM 731 C CA . ALA A 1 97 ? -3.400 -7.290 23.952 1.00 95.88 97 ALA A CA 1
ATOM 732 C C . ALA A 1 97 ? -4.130 -6.656 25.156 1.00 95.88 97 ALA A C 1
ATOM 734 O O . ALA A 1 97 ? -4.011 -7.154 26.275 1.00 95.88 97 ALA A O 1
ATOM 735 N N . LEU A 1 98 ? -4.833 -5.538 24.953 1.00 93.88 98 LEU A N 1
ATOM 736 C CA . LEU A 1 98 ? -5.646 -4.880 25.981 1.00 93.88 98 LEU A CA 1
ATOM 737 C C . LEU A 1 98 ? -7.100 -5.359 25.990 1.00 93.88 98 LEU A C 1
ATOM 739 O O . LEU A 1 98 ? -7.775 -5.163 26.993 1.00 93.88 98 LEU A O 1
ATOM 743 N N . THR A 1 99 ? -7.575 -5.924 24.881 1.00 89.62 99 THR A N 1
ATOM 744 C CA . THR A 1 99 ? -8.969 -6.358 24.710 1.00 89.62 99 THR A CA 1
ATOM 745 C C . THR A 1 99 ? -9.141 -7.848 25.020 1.00 89.62 99 THR A C 1
ATOM 747 O O . THR A 1 99 ? -10.216 -8.253 25.441 1.00 89.62 99 THR A O 1
ATOM 750 N N . ASP A 1 100 ? -8.077 -8.644 24.868 1.00 78.94 100 ASP A N 1
ATOM 751 C CA . ASP A 1 100 ? -8.042 -10.081 25.190 1.00 78.94 100 ASP A CA 1
ATOM 752 C C . ASP A 1 100 ? -7.783 -10.378 26.690 1.00 78.94 100 ASP A C 1
ATOM 754 O O . ASP A 1 100 ? -7.584 -11.534 27.064 1.00 78.94 100 ASP A O 1
ATOM 758 N N . ARG A 1 101 ? -7.745 -9.349 27.550 1.00 56.78 101 ARG A N 1
ATOM 759 C CA . ARG A 1 101 ? -7.624 -9.463 29.018 1.00 56.78 101 ARG A CA 1
ATOM 760 C C . ARG A 1 101 ? -8.974 -9.259 29.687 1.00 56.78 101 ARG A C 1
ATOM 762 O O . ARG A 1 101 ? -9.218 -9.965 30.687 1.00 56.78 101 ARG A O 1
#

Secondary structure (DSSP, 8-state):
-HHHHHHHHHHHHHHHHHHHHHHTT--HHHHHHH-SHHHHHHHHHHHHHHHHHHHHHHHHHHHTT-TTHHHHHHHHHHT-HHHHHHHHHHHHHHHHHHH--

Solvent-accessible surface area (backbone atoms only — not comparable to full-atom values): 5522 Å² total; per-residue (Å²): 107,71,68,56,54,47,49,51,51,36,52,56,50,26,48,52,22,50,53,48,24,61,76,70,67,56,53,68,74,61,22,56,75,74,47,53,39,61,41,54,17,53,50,44,43,51,50,46,51,48,54,51,50,47,52,46,48,56,53,50,27,56,74,75,66,50,88,65,47,65,60,43,55,56,34,21,84,74,75,32,53,88,52,25,50,59,51,48,52,57,52,48,55,55,50,49,67,66,69,79,109

Radius of gyration: 17.33 Å; Cα contacts (8 Å, |Δi|>4): 78; chains: 1; b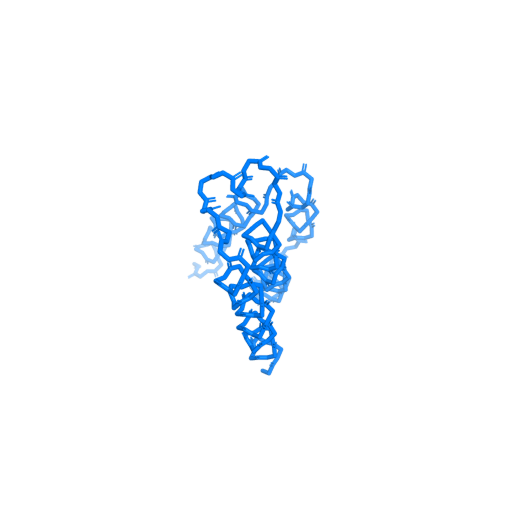ound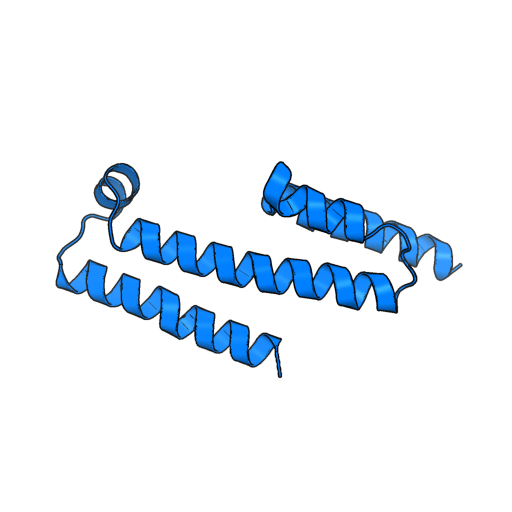ing box: 34×24×54 Å

Sequence (101 aa):
MVYLVLAIAGLLGTWSWNARAVLEGAEFVGGLAAGGPWVSSITTDLLIVAISAVGFMVVEGRRVGMRRVWILVLLAPLVALAFAFPLFLALRERHLALTDR

InterPro domains:
  IPR021362 Protein of unknown function DUF2834 [PF11196] (2-94)

Organism: NCBI:txid1671680

Mean predicted aligned error: 3.76 Å